Protein AF-A0A957KZM2-F1 (afdb_monomer)

Solvent-accessible surface area (backbone atoms only — not comparable to full-atom values): 8629 Å² total; per-residue (Å²): 130,65,80,86,75,51,54,69,70,60,46,36,52,23,36,22,64,56,80,35,56,63,68,62,49,51,52,54,51,47,57,51,44,68,74,41,40,90,73,25,41,22,54,53,89,61,89,62,42,67,60,52,47,50,51,53,48,53,51,50,44,70,75,36,72,51,41,92,69,39,39,85,32,29,68,42,71,38,76,40,53,23,78,52,35,46,81,98,53,91,30,49,27,54,50,88,66,65,48,81,82,55,66,72,71,54,29,69,68,54,55,53,42,44,73,27,32,31,39,76,59,44,39,11,31,25,10,39,76,59,52,81,58,73,53,88,28,18,14,78,92,43,69,93,39,72,52,54,71,28,55,19,18,72,74,74

Structure (mmCIF, N/CA/C/O backbone):
data_AF-A0A957KZM2-F1
#
_entry.id   AF-A0A957KZM2-F1
#
loop_
_atom_site.group_PDB
_atom_site.id
_atom_site.type_symbol
_atom_site.label_atom_id
_atom_site.label_alt_id
_atom_site.label_comp_id
_atom_site.label_asym_id
_atom_site.label_entity_id
_atom_site.label_seq_id
_atom_site.pdbx_PDB_ins_code
_atom_site.Cartn_x
_atom_site.Cartn_y
_atom_site.Cartn_z
_atom_site.occupancy
_atom_site.B_iso_or_equiv
_atom_site.auth_seq_id
_atom_site.auth_comp_id
_atom_site.auth_asym_id
_atom_site.auth_atom_id
_atom_site.pdbx_PDB_model_num
ATOM 1 N N . MET A 1 1 ? -18.647 14.205 -2.188 1.00 60.69 1 MET A N 1
ATOM 2 C CA . MET A 1 1 ? -17.186 14.363 -2.331 1.00 60.69 1 MET A CA 1
ATOM 3 C C . MET A 1 1 ? -16.582 12.988 -2.148 1.00 60.69 1 MET A C 1
ATOM 5 O O . MET A 1 1 ? -17.036 12.295 -1.240 1.00 60.69 1 MET A O 1
ATOM 9 N N . SER A 1 2 ? -15.683 12.574 -3.038 1.00 82.62 2 SER A N 1
ATOM 10 C CA . SER A 1 2 ? -15.069 11.239 -2.992 1.00 82.62 2 SER A CA 1
ATOM 11 C C . SER A 1 2 ? -14.281 11.071 -1.687 1.00 82.62 2 SER A C 1
ATOM 13 O O . SER A 1 2 ? -13.685 12.039 -1.204 1.00 82.62 2 SER A O 1
ATOM 15 N N . LEU A 1 3 ? -14.268 9.875 -1.083 1.00 80.62 3 LEU A N 1
ATOM 16 C CA . LEU A 1 3 ? -13.426 9.641 0.100 1.00 80.62 3 LEU A CA 1
ATOM 17 C C . LEU A 1 3 ? -11.933 9.735 -0.248 1.00 80.62 3 LEU A C 1
ATOM 19 O O . LEU A 1 3 ? -11.127 10.055 0.624 1.00 80.62 3 LEU A O 1
ATOM 23 N N . LEU A 1 4 ? -11.587 9.527 -1.523 1.00 83.38 4 LEU A N 1
ATOM 24 C CA . LEU A 1 4 ? -10.227 9.603 -2.059 1.00 83.38 4 LEU A CA 1
ATOM 25 C C . LEU A 1 4 ? -9.708 11.042 -2.203 1.00 83.38 4 LEU A C 1
ATOM 27 O O . LEU A 1 4 ? -8.506 11.242 -2.337 1.00 83.38 4 LEU A O 1
ATOM 31 N N . GLU A 1 5 ? -10.587 12.047 -2.167 1.00 87.94 5 GLU A N 1
ATOM 32 C CA . GLU A 1 5 ? -10.208 13.467 -2.268 1.00 87.94 5 GLU A CA 1
ATOM 33 C C . GLU A 1 5 ? -9.862 14.095 -0.908 1.00 87.94 5 GLU A C 1
ATOM 35 O O . GLU A 1 5 ? -9.442 15.251 -0.844 1.00 87.94 5 GLU A O 1
ATOM 40 N N . ARG A 1 6 ? -10.054 13.360 0.194 1.00 90.12 6 ARG A N 1
ATOM 41 C CA . ARG A 1 6 ? -9.745 13.846 1.544 1.00 90.12 6 ARG A CA 1
ATOM 42 C C . ARG A 1 6 ? -8.240 13.921 1.766 1.00 90.12 6 ARG A C 1
ATOM 44 O O . ARG A 1 6 ? -7.478 13.095 1.269 1.00 90.12 6 ARG A O 1
ATOM 51 N N . SER A 1 7 ? -7.811 14.867 2.598 1.00 94.38 7 SER A N 1
ATOM 52 C CA . SER A 1 7 ? -6.430 14.863 3.072 1.00 94.38 7 SER A CA 1
ATOM 53 C C . SER A 1 7 ? -6.164 13.636 3.954 1.00 94.38 7 SER A C 1
ATOM 55 O O . SER A 1 7 ? -7.065 13.114 4.619 1.00 94.38 7 SER A O 1
ATOM 57 N N . LEU A 1 8 ? -4.906 13.190 4.009 1.00 93.25 8 LEU A N 1
ATOM 58 C CA . LEU A 1 8 ? -4.516 12.045 4.835 1.00 93.25 8 LEU A CA 1
ATOM 59 C C . LEU A 1 8 ? -4.944 12.191 6.316 1.00 93.25 8 LEU A C 1
ATOM 61 O O . LEU A 1 8 ? -5.504 11.232 6.848 1.00 93.25 8 LEU A O 1
ATOM 65 N N . PRO A 1 9 ? -4.769 13.351 6.989 1.00 95.38 9 PRO A N 1
ATOM 66 C CA . PRO A 1 9 ? -5.226 13.515 8.371 1.00 95.38 9 PRO A CA 1
ATOM 67 C C . PRO A 1 9 ? -6.744 13.370 8.542 1.00 95.38 9 PRO A C 1
ATOM 69 O O . PRO A 1 9 ? -7.195 12.789 9.528 1.00 95.38 9 PRO A O 1
ATOM 72 N N . GLU A 1 10 ? -7.540 13.877 7.597 1.00 95.75 10 GLU A N 1
ATOM 73 C CA . GLU A 1 10 ? -9.004 13.774 7.646 1.00 95.75 10 GLU A CA 1
ATOM 74 C C . GLU A 1 10 ? -9.477 12.338 7.436 1.00 95.75 10 GLU A C 1
ATOM 76 O O . GLU A 1 10 ? -10.381 11.882 8.140 1.00 95.75 10 GLU A O 1
ATOM 81 N N . LEU A 1 11 ? -8.862 11.626 6.488 1.00 95.94 11 LEU A N 1
ATOM 82 C CA . LEU A 1 11 ? -9.152 10.220 6.235 1.00 95.94 11 LEU A CA 1
ATOM 83 C C . LEU A 1 11 ? -8.820 9.367 7.462 1.00 95.94 11 LEU A C 1
ATOM 85 O O . LEU A 1 11 ? -9.688 8.650 7.951 1.00 95.94 11 LEU A O 1
ATOM 89 N N . VAL A 1 12 ? -7.598 9.484 7.990 1.00 96.06 12 VAL A N 1
ATOM 90 C CA . VAL A 1 12 ? -7.150 8.722 9.165 1.00 96.06 12 VAL A CA 1
ATOM 91 C C . VAL A 1 12 ? -8.050 8.997 10.365 1.00 96.06 12 VAL A C 1
ATOM 93 O O . VAL A 1 12 ? -8.561 8.061 10.974 1.00 96.06 12 VAL A O 1
ATOM 96 N N . LYS A 1 13 ? -8.332 10.272 10.665 1.00 96.25 13 LYS A N 1
ATOM 97 C CA . LYS A 1 13 ? -9.251 10.638 11.751 1.00 96.25 13 LYS A CA 1
ATOM 98 C C . LYS A 1 13 ? -10.633 10.015 11.551 1.00 96.25 13 LYS A C 1
ATOM 100 O O . LYS A 1 13 ? -11.221 9.539 12.518 1.00 96.25 13 LYS A O 1
ATOM 105 N N . GLY A 1 14 ? -11.137 10.026 10.318 1.00 96.62 14 GLY A N 1
ATOM 106 C CA . GLY A 1 14 ? -12.434 9.461 9.966 1.00 96.62 14 GLY A CA 1
ATOM 107 C C . GLY A 1 14 ? -12.509 7.941 10.120 1.00 96.62 14 GLY A C 1
ATOM 108 O O . GLY A 1 14 ? -13.506 7.427 10.620 1.00 96.62 14 GLY A O 1
ATOM 109 N N . LEU A 1 15 ? -11.450 7.227 9.735 1.00 96.88 15 LEU A N 1
ATOM 110 C CA . LEU A 1 15 ? -11.344 5.777 9.914 1.00 96.88 15 LEU A CA 1
ATOM 111 C C . LEU A 1 15 ? -11.232 5.410 11.404 1.00 96.88 15 LEU A C 1
ATOM 113 O O . LEU A 1 15 ? -11.956 4.533 11.884 1.00 96.88 15 LEU A O 1
ATOM 117 N N . CYS A 1 16 ? -10.386 6.120 12.159 1.00 96.62 16 CYS A N 1
ATOM 118 C CA . CYS A 1 16 ? -10.220 5.900 13.598 1.00 96.62 16 CYS A CA 1
ATOM 119 C C . CYS A 1 16 ? -11.518 6.162 14.372 1.00 96.62 16 CYS A C 1
ATOM 121 O O . CYS A 1 16 ? -11.874 5.369 15.227 1.00 96.62 16 CYS A O 1
ATOM 123 N N . ASN A 1 17 ? -12.262 7.232 14.072 1.00 96.25 17 ASN A N 1
ATOM 124 C CA . ASN A 1 17 ? -13.490 7.550 14.813 1.00 96.25 17 ASN A CA 1
ATOM 125 C C . ASN A 1 17 ? -14.769 6.914 14.232 1.00 96.25 17 ASN A C 1
ATOM 127 O O . ASN A 1 17 ? -15.859 7.181 14.731 1.00 96.25 17 ASN A O 1
ATOM 131 N N . GLY A 1 18 ? -14.656 6.123 13.161 1.00 94.81 18 GLY A N 1
ATOM 132 C CA . GLY A 1 18 ? -15.784 5.440 12.523 1.00 94.81 18 GLY A CA 1
ATOM 133 C C . GLY A 1 18 ? -16.706 6.322 11.671 1.00 94.81 18 GLY A C 1
ATOM 134 O O . GLY A 1 18 ? -17.696 5.819 11.151 1.00 94.81 18 GLY A O 1
ATOM 135 N N . SER A 1 19 ? -16.398 7.609 11.476 1.00 95.81 19 SER A N 1
ATOM 136 C CA . SER A 1 19 ? -17.159 8.476 10.554 1.00 95.81 19 SER A CA 1
ATOM 137 C C . SER A 1 19 ? -16.873 8.196 9.073 1.00 95.81 19 SER A C 1
ATOM 139 O O . SER A 1 19 ? -17.595 8.684 8.201 1.00 95.81 19 SER A O 1
ATOM 141 N N . VAL A 1 20 ? -15.827 7.419 8.778 1.00 96.12 20 VAL A N 1
ATOM 142 C CA . VAL A 1 20 ? -15.572 6.808 7.470 1.00 96.12 20 VAL A CA 1
ATOM 143 C C . VAL A 1 20 ? -15.705 5.298 7.618 1.00 96.12 20 VAL A C 1
ATOM 145 O O . VAL A 1 20 ? -14.996 4.684 8.414 1.00 96.12 20 VAL A O 1
ATOM 148 N N . ASP A 1 21 ? -16.600 4.706 6.829 1.00 95.75 21 ASP A N 1
ATOM 149 C CA . ASP A 1 21 ? -16.716 3.254 6.724 1.00 95.75 21 ASP A CA 1
ATOM 150 C C . ASP A 1 21 ? -15.490 2.682 5.997 1.00 95.75 21 ASP A C 1
ATOM 152 O O . ASP A 1 21 ? -15.238 3.010 4.835 1.00 95.75 21 ASP A O 1
ATOM 156 N N . LEU A 1 22 ? -14.723 1.831 6.686 1.00 97.69 22 LEU A N 1
ATOM 157 C CA . LEU A 1 22 ? -13.493 1.242 6.155 1.00 97.69 22 LEU A CA 1
ATOM 158 C C . LEU A 1 22 ? -13.771 0.387 4.914 1.00 97.69 22 LEU A C 1
ATOM 160 O O . LEU A 1 22 ? -13.037 0.482 3.933 1.00 97.69 22 LEU A O 1
ATOM 164 N N . LEU A 1 23 ? -14.825 -0.433 4.928 1.00 97.44 23 LEU A N 1
ATOM 165 C CA . LEU A 1 23 ? -15.110 -1.332 3.807 1.00 97.44 23 LEU A CA 1
ATOM 166 C C . LEU A 1 23 ? -15.606 -0.556 2.583 1.00 97.44 23 LEU A C 1
ATOM 168 O O . LEU A 1 23 ? -15.146 -0.820 1.472 1.00 97.44 23 LEU A O 1
ATOM 172 N N . GLY A 1 24 ? -16.466 0.446 2.781 1.00 96.62 24 GLY A N 1
ATOM 173 C CA . GLY A 1 24 ? -16.874 1.378 1.733 1.00 96.62 24 GLY A CA 1
ATOM 174 C C . GLY A 1 24 ? -15.698 2.162 1.143 1.00 96.62 24 GLY A C 1
ATOM 175 O O . GLY A 1 24 ? -15.579 2.258 -0.078 1.00 96.62 24 GLY A O 1
ATOM 176 N N . TYR A 1 25 ? -14.782 2.652 1.985 1.00 97.62 25 TYR A N 1
ATOM 177 C CA . TYR A 1 25 ? -13.560 3.322 1.532 1.00 97.62 25 TYR A CA 1
ATOM 178 C C . TYR A 1 25 ? -12.671 2.402 0.682 1.00 97.62 25 TYR A C 1
ATOM 180 O O . TYR A 1 25 ? -12.211 2.797 -0.390 1.00 97.62 25 TYR A O 1
ATOM 188 N N . LEU A 1 26 ? -12.453 1.160 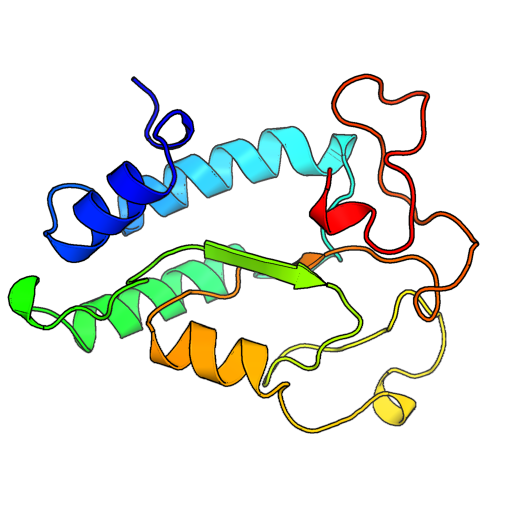1.125 1.00 98.25 26 LEU A N 1
ATOM 189 C CA . LEU A 1 26 ? -11.658 0.182 0.379 1.00 98.25 26 LEU A CA 1
ATOM 190 C C . LEU A 1 26 ? -12.303 -0.197 -0.957 1.00 98.25 26 LEU A C 1
ATOM 192 O O . LEU A 1 26 ? -11.579 -0.371 -1.933 1.00 98.25 26 LEU A O 1
ATOM 196 N N . ALA A 1 27 ? -13.633 -0.281 -1.026 1.00 97.81 27 ALA A N 1
ATOM 197 C CA . ALA A 1 27 ? -14.347 -0.526 -2.278 1.00 97.81 27 ALA A CA 1
ATOM 198 C C . ALA A 1 27 ? -14.184 0.638 -3.276 1.00 97.81 27 ALA A C 1
ATOM 200 O O . ALA A 1 27 ? -13.982 0.412 -4.470 1.00 97.81 27 ALA A O 1
ATOM 201 N N . GLU A 1 28 ? -14.221 1.886 -2.797 1.00 97.44 28 GLU A N 1
ATOM 202 C CA . GLU A 1 28 ? -13.958 3.065 -3.632 1.00 97.44 28 GLU A CA 1
ATOM 203 C C . GLU A 1 28 ? -12.502 3.085 -4.131 1.00 97.44 28 GLU A C 1
ATOM 205 O O . GLU A 1 28 ? -12.247 3.326 -5.316 1.00 97.44 28 GLU A O 1
ATOM 210 N N . LEU A 1 29 ? -11.546 2.762 -3.252 1.00 97.88 29 LEU A N 1
ATOM 211 C CA . LEU A 1 29 ? -10.131 2.654 -3.606 1.00 97.88 29 LEU A CA 1
ATOM 212 C C . LEU A 1 29 ? -9.871 1.523 -4.611 1.00 97.88 29 LEU A C 1
ATOM 214 O O . LEU A 1 29 ? -9.094 1.714 -5.544 1.00 97.88 29 LEU A O 1
ATOM 218 N N . GLU A 1 30 ? -10.529 0.372 -4.463 1.00 98.38 30 GLU A N 1
ATOM 219 C CA . GLU A 1 30 ? -10.452 -0.747 -5.408 1.00 98.38 30 GLU A CA 1
ATOM 220 C C . GLU A 1 30 ? -10.937 -0.341 -6.796 1.00 98.38 30 GLU A C 1
ATOM 222 O O . GLU A 1 30 ? -10.232 -0.565 -7.782 1.00 98.38 30 GLU A O 1
ATOM 227 N N . ALA A 1 31 ? -12.096 0.317 -6.882 1.00 98.12 31 ALA A N 1
ATOM 228 C CA . ALA A 1 31 ? -12.626 0.808 -8.149 1.00 98.12 31 ALA A CA 1
ATOM 229 C C . ALA A 1 31 ? -11.660 1.799 -8.821 1.00 98.12 31 ALA A C 1
ATOM 231 O O . ALA A 1 31 ? -11.398 1.701 -10.023 1.00 98.12 31 ALA A O 1
ATOM 232 N N . HIS A 1 32 ? -11.079 2.719 -8.043 1.00 97.25 32 HIS A N 1
ATOM 233 C CA . HIS A 1 32 ? -10.087 3.665 -8.549 1.00 97.25 32 HIS A CA 1
ATOM 234 C C . HIS A 1 32 ? -8.815 2.961 -9.034 1.00 97.25 32 HIS A C 1
ATOM 236 O O . HIS A 1 32 ? -8.332 3.229 -10.136 1.00 97.25 32 HIS A O 1
ATOM 242 N N . PHE A 1 33 ? -8.295 2.031 -8.235 1.00 98.06 33 PHE A N 1
ATOM 243 C CA . PHE A 1 33 ? -7.107 1.255 -8.554 1.00 98.06 33 PHE A CA 1
ATOM 244 C C . PHE A 1 33 ? -7.291 0.453 -9.843 1.00 98.06 33 PHE A C 1
ATOM 246 O O . PHE A 1 33 ? -6.467 0.547 -10.747 1.00 98.06 33 PHE A O 1
ATOM 253 N N . VAL A 1 34 ? -8.392 -0.295 -9.969 1.00 98.00 34 VA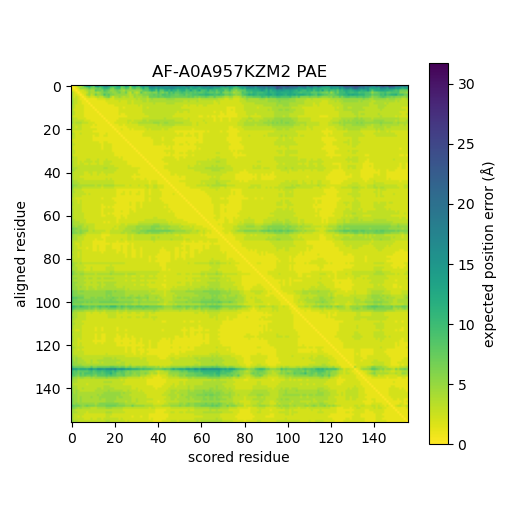L A N 1
ATOM 254 C CA . VAL A 1 34 ? -8.685 -1.115 -11.155 1.00 98.00 34 VAL A CA 1
ATOM 255 C C . VAL A 1 34 ? -8.797 -0.253 -12.414 1.00 98.00 34 VAL A C 1
ATOM 257 O O . VAL A 1 34 ? -8.325 -0.656 -13.476 1.00 98.00 34 VAL A O 1
ATOM 260 N N . ALA A 1 35 ? -9.363 0.951 -12.303 1.00 97.81 35 ALA A N 1
ATOM 261 C CA . ALA A 1 35 ? -9.488 1.871 -13.429 1.00 97.81 35 ALA A CA 1
ATOM 262 C C . ALA A 1 35 ? -8.154 2.517 -13.855 1.00 97.81 35 ALA A C 1
ATOM 264 O O . ALA A 1 35 ? -8.011 2.906 -15.015 1.00 97.81 35 ALA A O 1
ATOM 265 N N . ARG A 1 36 ? -7.190 2.677 -12.937 1.00 97.06 36 ARG A N 1
ATOM 266 C CA . ARG A 1 36 ? -5.959 3.458 -13.169 1.00 97.06 36 ARG A CA 1
ATOM 267 C C . ARG A 1 36 ? -4.707 2.614 -13.332 1.00 97.06 36 ARG A C 1
ATOM 269 O O . ARG A 1 36 ? -3.899 2.907 -14.213 1.00 97.06 36 ARG A O 1
ATOM 276 N N . GLU A 1 37 ? -4.551 1.571 -12.528 1.00 98.06 37 GLU A N 1
ATOM 277 C CA . GLU A 1 37 ? -3.329 0.771 -12.476 1.00 98.06 37 GLU A CA 1
ATOM 278 C C . GLU A 1 37 ? -2.896 0.222 -13.846 1.00 98.06 37 GLU A C 1
ATOM 280 O O . GLU A 1 37 ? -1.707 0.323 -14.146 1.00 98.06 37 GLU A O 1
ATOM 285 N N . PRO A 1 38 ? -3.788 -0.268 -14.737 1.00 97.62 38 PRO A N 1
ATOM 286 C CA . PRO A 1 38 ? -3.364 -0.760 -16.052 1.00 97.62 38 PRO A CA 1
ATOM 287 C C . PRO A 1 38 ? -2.650 0.290 -16.919 1.00 97.62 38 PRO A C 1
ATOM 289 O O . PRO A 1 38 ? -1.876 -0.067 -17.807 1.00 97.62 38 PRO A O 1
ATOM 292 N N . ALA A 1 39 ? -2.904 1.582 -16.678 1.00 97.56 39 ALA A N 1
ATOM 293 C CA . ALA A 1 39 ? -2.256 2.684 -17.383 1.00 97.56 39 ALA A CA 1
ATOM 294 C C . ALA A 1 39 ? -0.997 3.208 -16.668 1.00 97.56 39 ALA A C 1
ATOM 296 O O . ALA A 1 39 ? -0.134 3.780 -17.337 1.00 97.56 39 ALA A O 1
ATOM 297 N N . VAL A 1 40 ? -0.891 3.026 -15.345 1.00 98.19 40 VAL A N 1
ATOM 298 C CA . VAL A 1 40 ? 0.186 3.585 -14.505 1.00 98.19 40 VAL A CA 1
ATOM 299 C C . VAL A 1 40 ? 1.279 2.559 -14.203 1.00 98.19 40 VAL A C 1
ATOM 301 O O . VAL A 1 40 ? 2.457 2.899 -14.288 1.00 98.19 40 VAL A O 1
ATOM 304 N N . LEU A 1 41 ? 0.921 1.304 -13.917 1.00 98.31 41 LEU A N 1
ATOM 305 C CA . LEU A 1 41 ? 1.849 0.219 -13.572 1.00 98.31 41 LEU A CA 1
ATOM 306 C C . LEU A 1 41 ? 2.711 0.554 -12.333 1.00 98.31 41 LEU A C 1
ATOM 308 O O . LEU A 1 41 ? 3.937 0.383 -12.340 1.00 98.31 41 LEU A O 1
ATOM 312 N N . ALA A 1 42 ? 2.087 1.105 -11.288 1.00 98.50 42 ALA A N 1
ATOM 313 C CA . ALA A 1 42 ? 2.739 1.517 -10.044 1.00 98.50 42 ALA A CA 1
ATOM 314 C C . ALA A 1 42 ? 2.970 0.350 -9.073 1.00 98.50 42 ALA A C 1
ATOM 316 O O . ALA A 1 42 ? 3.931 0.361 -8.298 1.00 98.50 42 ALA A O 1
ATOM 317 N N . PHE A 1 43 ? 2.144 -0.691 -9.120 1.00 98.69 43 PHE A N 1
ATOM 318 C CA . PHE A 1 43 ? 2.210 -1.827 -8.212 1.00 98.69 43 PHE A CA 1
ATOM 319 C C . PHE A 1 43 ? 2.730 -3.084 -8.906 1.00 98.69 43 PHE A C 1
ATOM 321 O O . PHE A 1 43 ? 2.409 -3.388 -10.052 1.00 98.69 43 PHE A O 1
ATOM 328 N N . VAL A 1 44 ? 3.510 -3.875 -8.172 1.00 98.12 44 VAL A N 1
ATOM 329 C CA . VAL A 1 44 ? 3.865 -5.232 -8.596 1.00 98.12 44 VAL A CA 1
ATOM 330 C C . VAL A 1 44 ? 2.570 -6.053 -8.687 1.00 98.12 44 VAL A C 1
ATOM 332 O O . VAL A 1 44 ? 1.747 -5.958 -7.769 1.00 98.12 44 VAL A O 1
ATOM 335 N N . PRO A 1 45 ? 2.348 -6.843 -9.754 1.00 97.06 45 PRO A N 1
ATOM 336 C CA . PRO A 1 45 ? 1.164 -7.688 -9.866 1.00 97.06 45 PRO A CA 1
ATOM 337 C C . PRO A 1 45 ? 1.017 -8.643 -8.680 1.00 97.06 45 PRO A C 1
ATOM 339 O O . PRO A 1 45 ? 1.978 -9.277 -8.251 1.00 97.06 45 PRO A O 1
ATOM 342 N N . GLU A 1 46 ? -0.205 -8.757 -8.167 1.00 97.25 46 GLU A N 1
ATOM 343 C CA . GLU A 1 46 ? -0.522 -9.564 -6.991 1.00 97.25 46 GLU A CA 1
ATOM 344 C C . GLU A 1 46 ? -1.905 -10.212 -7.165 1.00 97.25 46 GLU A C 1
ATOM 346 O O . GLU A 1 46 ? -2.928 -9.529 -7.039 1.00 97.25 46 GLU A O 1
ATOM 351 N N . PRO A 1 47 ? -1.965 -11.519 -7.469 1.00 96.44 47 PRO A N 1
ATOM 352 C CA . PRO A 1 47 ? -3.224 -12.252 -7.504 1.00 96.44 47 PRO A CA 1
ATOM 353 C C . PRO A 1 47 ? -3.938 -12.179 -6.149 1.00 96.44 47 PRO A C 1
ATOM 355 O O . PRO A 1 47 ? -3.317 -12.374 -5.109 1.00 96.44 47 PRO A O 1
ATOM 358 N N . GLY A 1 48 ? -5.242 -11.893 -6.156 1.00 97.44 48 GLY A N 1
ATOM 359 C CA . GLY A 1 48 ? -6.049 -11.866 -4.931 1.00 97.44 48 GLY A CA 1
ATOM 360 C C . GLY A 1 48 ? -5.823 -10.659 -4.010 1.00 97.44 48 GLY A C 1
ATOM 361 O O . GLY A 1 48 ? -6.356 -10.663 -2.903 1.00 97.44 48 GLY A O 1
ATOM 362 N N . ARG A 1 49 ? -5.103 -9.606 -4.445 1.00 98.06 49 ARG A N 1
ATOM 363 C CA . ARG A 1 49 ? -4.832 -8.390 -3.641 1.00 98.06 49 ARG A CA 1
ATOM 364 C C . ARG A 1 49 ? -6.040 -7.909 -2.841 1.00 98.06 49 ARG A C 1
ATOM 366 O O . ARG A 1 49 ? -5.956 -7.725 -1.634 1.00 98.06 49 ARG A O 1
ATOM 373 N N . TRP A 1 50 ? -7.162 -7.690 -3.519 1.00 98.31 50 TRP A N 1
ATOM 374 C CA . TRP A 1 50 ? -8.340 -7.092 -2.898 1.00 98.31 50 TRP A CA 1
ATOM 375 C C . TRP A 1 50 ? -9.097 -8.053 -1.984 1.00 98.31 50 TRP A C 1
ATOM 377 O O . TRP A 1 50 ? -9.695 -7.618 -1.006 1.00 98.31 50 TRP A O 1
ATOM 387 N N . GLU A 1 51 ? -9.023 -9.360 -2.240 1.00 98.44 51 GLU A N 1
ATOM 388 C CA . GLU A 1 51 ? -9.526 -10.372 -1.309 1.00 98.44 51 GLU A CA 1
ATOM 389 C C . GLU A 1 51 ? -8.721 -10.350 -0.006 1.00 98.44 51 GLU A C 1
ATOM 391 O O . GLU A 1 51 ? -9.310 -10.229 1.068 1.00 98.44 51 GLU A O 1
ATOM 396 N N . ARG A 1 52 ? -7.384 -10.350 -0.106 1.00 98.31 52 ARG A N 1
ATOM 397 C CA . ARG A 1 52 ? -6.483 -10.223 1.046 1.00 98.31 52 ARG A CA 1
ATOM 398 C C . ARG A 1 52 ? -6.738 -8.927 1.820 1.00 98.31 52 ARG A C 1
ATOM 400 O O . ARG A 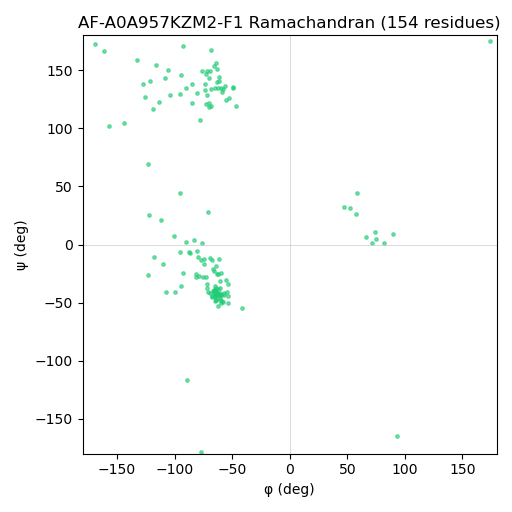1 52 ? -6.929 -8.976 3.029 1.00 98.31 52 ARG A O 1
ATOM 407 N N . VAL A 1 53 ? -6.797 -7.783 1.135 1.00 98.69 53 VAL A N 1
ATOM 408 C CA . VAL A 1 53 ? -7.030 -6.466 1.759 1.00 98.69 53 VAL A CA 1
ATOM 409 C C . VAL A 1 53 ? -8.376 -6.411 2.488 1.00 98.69 53 VAL A C 1
ATOM 411 O O . VAL A 1 53 ? -8.437 -5.904 3.606 1.00 98.69 53 VAL A O 1
ATOM 414 N N . ARG A 1 54 ? -9.450 -6.965 1.910 1.00 98.62 54 ARG A N 1
ATOM 415 C CA . ARG A 1 54 ? -10.760 -7.041 2.581 1.00 98.62 54 ARG A CA 1
ATOM 416 C C . ARG A 1 54 ? -10.738 -7.975 3.791 1.00 98.62 54 ARG A C 1
ATOM 418 O O . ARG A 1 54 ? -11.339 -7.643 4.809 1.00 98.62 54 ARG A O 1
ATOM 425 N N . ALA A 1 55 ? -10.046 -9.111 3.700 1.00 98.44 55 ALA A N 1
ATOM 426 C CA . ALA A 1 55 ? -9.893 -10.033 4.823 1.00 98.44 55 ALA A CA 1
ATOM 427 C C . ALA A 1 55 ? -9.098 -9.397 5.978 1.00 98.44 55 ALA A C 1
ATOM 429 O O . ALA A 1 55 ? -9.525 -9.480 7.128 1.00 98.44 55 ALA A O 1
ATOM 430 N N . GLU A 1 56 ? -7.995 -8.702 5.677 1.00 98.31 56 GLU A N 1
ATOM 431 C CA . GLU A 1 56 ? -7.216 -7.937 6.661 1.00 98.31 56 GLU A CA 1
ATOM 432 C C . GLU A 1 56 ? -8.061 -6.829 7.307 1.00 98.31 56 GLU A C 1
ATOM 434 O O . GLU A 1 56 ? -8.053 -6.683 8.526 1.00 98.31 56 GLU A O 1
ATOM 439 N N . ALA A 1 57 ? -8.852 -6.093 6.520 1.00 98.62 57 ALA A N 1
ATOM 440 C CA . ALA A 1 57 ? -9.748 -5.061 7.037 1.00 98.62 57 ALA A CA 1
ATOM 441 C C . ALA A 1 57 ? -10.843 -5.625 7.955 1.00 98.62 57 ALA A C 1
ATOM 443 O O . ALA A 1 57 ? -11.130 -5.044 9.001 1.00 98.62 57 ALA A O 1
ATOM 444 N N . ALA A 1 58 ? -11.442 -6.763 7.591 1.00 98.50 58 ALA A N 1
ATOM 445 C CA . ALA A 1 58 ? -12.440 -7.437 8.417 1.00 98.50 58 ALA A CA 1
ATOM 446 C C . ALA A 1 58 ? -11.840 -7.944 9.738 1.00 98.50 58 ALA A C 1
ATOM 448 O O . ALA A 1 58 ? -12.454 -7.775 10.791 1.00 98.50 58 ALA A O 1
ATOM 449 N N . ALA A 1 59 ? -10.629 -8.509 9.697 1.00 98.44 59 ALA A N 1
ATOM 450 C CA . ALA A 1 59 ? -9.903 -8.914 10.898 1.00 98.44 59 ALA A CA 1
ATOM 451 C C . ALA A 1 59 ? -9.592 -7.709 11.800 1.00 98.44 59 ALA A C 1
ATOM 453 O O . ALA A 1 59 ? -9.823 -7.775 13.004 1.00 98.44 59 ALA A O 1
ATOM 454 N N . LEU A 1 60 ? -9.164 -6.586 11.216 1.00 98.06 60 LEU A N 1
ATOM 455 C CA . LEU A 1 60 ? -8.867 -5.360 11.955 1.00 98.06 60 LEU A CA 1
ATOM 456 C C . LEU A 1 60 ? -10.122 -4.756 12.612 1.00 98.06 60 LEU A C 1
ATOM 458 O O . LEU A 1 60 ? -10.064 -4.300 13.751 1.00 98.06 60 LEU A O 1
ATOM 462 N N . LEU A 1 61 ? -11.270 -4.782 11.926 1.00 98.12 61 LEU A N 1
ATOM 463 C CA . LEU A 1 61 ? -12.563 -4.375 12.494 1.00 98.12 61 LEU A CA 1
ATOM 464 C C . LEU A 1 61 ? -13.001 -5.283 13.651 1.00 98.12 61 LEU A C 1
ATOM 466 O O . LEU A 1 61 ? -13.570 -4.791 14.621 1.00 98.12 61 LEU A O 1
ATOM 470 N N . ALA A 1 62 ? -12.738 -6.589 13.557 1.00 98.19 62 ALA A N 1
ATOM 471 C CA . ALA A 1 62 ? -13.033 -7.538 14.628 1.00 98.19 62 ALA A CA 1
ATOM 472 C C . ALA A 1 62 ? -12.088 -7.378 15.834 1.00 98.19 62 ALA A C 1
ATOM 474 O O . ALA A 1 62 ? -12.515 -7.573 16.969 1.00 98.19 62 ALA A O 1
ATOM 475 N N . GLU A 1 63 ? -10.825 -7.015 15.596 1.00 98.06 63 GLU A N 1
ATOM 476 C CA . GLU A 1 63 ? -9.832 -6.738 16.640 1.00 98.06 63 GLU A CA 1
ATOM 477 C C . GLU A 1 63 ? -10.116 -5.415 17.371 1.00 98.06 63 GLU A C 1
ATOM 479 O O . GLU A 1 63 ? -9.978 -5.343 18.592 1.00 98.06 63 GLU A O 1
ATOM 484 N N . TYR A 1 64 ? -10.575 -4.389 16.644 1.00 97.62 64 TYR A N 1
ATOM 485 C CA . TYR A 1 64 ? -10.899 -3.063 17.183 1.00 97.62 64 TYR A CA 1
ATOM 486 C C . TYR A 1 64 ? -12.358 -2.660 16.889 1.00 97.62 64 TYR A C 1
ATOM 488 O O . TYR A 1 64 ? -12.603 -1.739 16.091 1.00 97.62 64 TYR A O 1
ATOM 496 N N . PRO A 1 65 ? -13.341 -3.327 17.529 1.00 95.75 65 PRO A N 1
ATOM 497 C CA . PRO A 1 65 ? -14.757 -3.041 17.305 1.00 95.75 65 PRO A CA 1
ATOM 498 C C . PRO A 1 65 ? -15.126 -1.627 17.769 1.00 95.75 65 PRO A C 1
ATOM 500 O O . PRO A 1 65 ? -15.844 -0.917 17.064 1.00 95.75 65 PRO A O 1
ATOM 503 N N . GLU A 1 66 ? -14.561 -1.195 18.900 1.00 96.31 66 GLU A N 1
ATOM 504 C CA . GLU A 1 66 ? -14.788 0.125 19.490 1.00 96.31 66 GLU A CA 1
ATOM 505 C C . GLU A 1 66 ? -13.855 1.177 18.860 1.00 96.31 66 GLU A C 1
ATOM 507 O O . GLU A 1 66 ? -12.626 1.022 18.929 1.00 96.31 66 GLU A O 1
ATOM 512 N N . PRO A 1 67 ? -14.388 2.256 18.250 1.00 95.19 67 PRO A N 1
ATOM 513 C CA . PRO A 1 67 ? -13.584 3.299 17.613 1.00 95.19 67 PRO A CA 1
ATOM 514 C C . PRO A 1 67 ? -12.512 3.924 18.515 1.00 95.19 67 PRO A C 1
ATOM 516 O O . PRO A 1 67 ? -11.420 4.244 18.052 1.00 95.19 67 PRO A O 1
ATOM 519 N N . GLU A 1 68 ? -12.778 4.056 19.812 1.00 93.38 68 GLU A N 1
ATOM 520 C CA . GLU A 1 68 ? -11.873 4.670 20.790 1.00 93.38 68 GLU A CA 1
ATOM 521 C C . GLU A 1 68 ? -10.589 3.858 21.007 1.00 93.38 68 GLU A C 1
ATOM 523 O O . GLU A 1 68 ? -9.582 4.400 21.463 1.00 93.38 68 GLU A O 1
ATOM 528 N N . MET A 1 69 ? -10.617 2.566 20.669 1.00 95.50 69 MET A N 1
ATOM 529 C CA . MET A 1 69 ? -9.488 1.645 20.810 1.00 95.50 69 MET A CA 1
ATOM 530 C C . MET A 1 69 ? -8.678 1.496 19.521 1.00 95.50 69 MET A C 1
ATOM 532 O O . MET A 1 69 ? -7.641 0.830 19.524 1.00 95.50 69 MET A O 1
ATOM 536 N N . ARG A 1 70 ? -9.135 2.090 18.412 1.00 97.69 70 ARG A N 1
ATOM 537 C CA . ARG A 1 70 ? -8.487 1.945 17.108 1.00 97.69 70 ARG A CA 1
ATOM 538 C C . ARG A 1 70 ? -7.121 2.643 17.094 1.00 97.69 70 ARG A C 1
ATOM 540 O O . ARG A 1 70 ? -7.010 3.795 17.520 1.00 97.69 70 ARG A O 1
ATOM 547 N N . PRO A 1 71 ? -6.070 1.988 16.573 1.00 97.69 71 PRO A N 1
ATOM 548 C CA . PRO A 1 71 ? -4.742 2.576 16.486 1.00 97.69 71 PRO A CA 1
ATOM 549 C C . PRO A 1 71 ? -4.687 3.733 15.472 1.00 97.69 71 PRO A C 1
ATOM 551 O O . PRO A 1 71 ? -5.590 3.948 14.663 1.00 97.69 71 PRO A O 1
ATOM 554 N N . VAL A 1 72 ? -3.595 4.498 15.516 1.00 97.00 72 VAL A N 1
ATOM 555 C CA . VAL A 1 72 ? -3.487 5.813 14.855 1.00 97.00 72 VAL A CA 1
ATOM 556 C C . VAL A 1 72 ? -3.486 5.790 13.324 1.00 97.00 72 VAL A C 1
ATOM 558 O O . VAL A 1 72 ? -3.635 6.846 12.725 1.00 97.00 72 VAL A O 1
ATOM 561 N N . LEU A 1 73 ? -3.305 4.634 12.684 1.00 98.19 73 LEU A N 1
ATOM 562 C CA . LEU A 1 73 ? -3.402 4.443 11.231 1.00 98.19 73 LEU A CA 1
ATOM 563 C C . LEU A 1 73 ? -4.450 3.379 10.872 1.00 98.19 73 LEU A C 1
ATOM 565 O O . LEU A 1 73 ? -4.335 2.746 9.824 1.00 98.19 73 LEU A O 1
ATOM 569 N N . PHE A 1 74 ? -5.445 3.160 11.738 1.00 98.56 74 PHE A N 1
ATOM 570 C CA . PHE A 1 74 ? -6.456 2.118 11.573 1.00 98.56 74 PHE A CA 1
ATOM 571 C C . PHE A 1 74 ? -7.038 2.076 10.155 1.00 98.56 74 PHE A C 1
ATOM 573 O O . PHE A 1 74 ? -7.631 3.042 9.675 1.00 98.56 74 PHE A O 1
ATOM 580 N N . GLY A 1 75 ? -6.862 0.933 9.494 1.00 98.12 75 GLY A N 1
ATOM 581 C CA . GLY A 1 75 ? -7.424 0.632 8.184 1.00 98.12 75 GLY A CA 1
ATOM 582 C C . GLY A 1 75 ? -6.791 1.394 7.019 1.00 98.12 75 GLY A C 1
ATOM 583 O O . GLY A 1 75 ? -7.222 1.203 5.885 1.00 98.12 75 GLY A O 1
ATOM 584 N N . LEU A 1 76 ? -5.781 2.240 7.256 1.00 98.19 76 LEU A N 1
ATOM 585 C CA . LEU A 1 76 ? -5.146 3.038 6.210 1.00 98.19 76 LEU A CA 1
ATOM 586 C C . LEU A 1 76 ? -4.360 2.134 5.239 1.00 98.19 76 LEU A C 1
ATOM 588 O O . LEU A 1 76 ? -3.385 1.506 5.661 1.00 98.19 76 LEU A O 1
ATOM 592 N N . PRO A 1 77 ? -4.700 2.101 3.938 1.00 98.06 77 PRO A N 1
ATOM 593 C CA . PRO A 1 77 ? -3.953 1.343 2.945 1.00 98.06 77 PRO A CA 1
ATOM 594 C C . PRO A 1 77 ? -2.621 2.020 2.626 1.00 98.06 77 PRO A C 1
ATOM 596 O O . PRO A 1 77 ? -2.578 3.221 2.359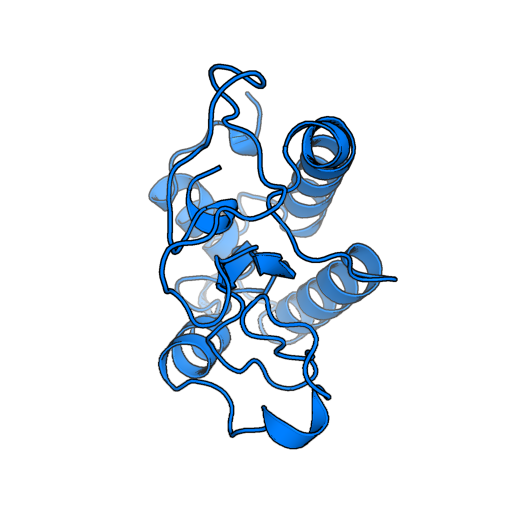 1.00 98.06 77 PRO A O 1
ATOM 599 N N . ILE A 1 78 ? -1.537 1.246 2.601 1.00 98.56 78 ILE A N 1
ATOM 600 C CA . ILE A 1 78 ? -0.193 1.725 2.260 1.00 98.56 78 ILE A CA 1
ATOM 601 C C . ILE A 1 78 ? 0.448 0.881 1.155 1.00 98.56 78 ILE A C 1
ATOM 603 O O . ILE A 1 78 ? 0.384 -0.349 1.164 1.00 98.56 78 ILE A O 1
ATOM 607 N N . GLY A 1 79 ? 1.109 1.540 0.204 1.00 98.56 79 GLY A N 1
ATOM 608 C CA . GLY A 1 79 ? 2.020 0.889 -0.737 1.00 98.56 79 GLY A CA 1
ATOM 609 C C . GLY A 1 79 ? 3.414 0.746 -0.126 1.00 98.56 79 GLY A C 1
ATOM 610 O O . GLY A 1 79 ? 3.918 1.677 0.503 1.00 98.56 79 GLY A O 1
ATOM 611 N N . VAL A 1 80 ? 4.063 -0.404 -0.313 1.00 98.81 80 VAL A N 1
ATOM 612 C CA . VAL A 1 80 ? 5.416 -0.652 0.210 1.00 98.81 80 VAL A CA 1
ATOM 613 C C . VAL A 1 80 ? 6.371 -0.928 -0.941 1.00 98.81 80 VAL A C 1
ATOM 615 O O . VAL A 1 80 ? 6.244 -1.949 -1.614 1.00 98.81 80 VAL A O 1
ATOM 618 N N . LYS A 1 81 ? 7.378 -0.068 -1.126 1.00 98.62 81 LYS A N 1
ATOM 619 C CA . LYS A 1 81 ? 8.418 -0.252 -2.151 1.00 98.62 81 LYS A CA 1
ATOM 620 C C . LYS A 1 81 ? 9.009 -1.656 -2.093 1.00 98.62 81 LYS A C 1
ATOM 622 O O . LYS A 1 81 ? 9.354 -2.139 -1.010 1.00 98.62 81 LYS A O 1
ATOM 627 N N . ASP A 1 82 ? 9.163 -2.294 -3.251 1.00 98.31 82 ASP A N 1
ATOM 628 C CA . ASP A 1 82 ? 9.595 -3.693 -3.377 1.00 98.31 82 ASP A CA 1
ATOM 629 C C . ASP A 1 82 ? 11.073 -3.964 -3.024 1.00 98.31 82 ASP A C 1
ATOM 631 O O . ASP A 1 82 ? 11.681 -4.902 -3.513 1.00 98.31 82 ASP A O 1
ATOM 635 N N . ILE A 1 83 ? 11.659 -3.156 -2.142 1.00 97.50 83 ILE A N 1
ATOM 636 C CA . ILE A 1 83 ? 12.951 -3.409 -1.484 1.00 97.50 83 ILE A CA 1
ATOM 637 C C . ILE A 1 83 ? 12.792 -3.720 0.009 1.00 97.50 83 ILE A C 1
ATOM 639 O O . ILE A 1 83 ? 13.711 -4.231 0.634 1.00 97.50 83 ILE A O 1
ATOM 643 N N . PHE A 1 84 ? 11.637 -3.395 0.598 1.00 98.56 84 PHE A N 1
ATOM 644 C CA . PHE A 1 84 ? 11.344 -3.707 1.993 1.00 98.56 84 PHE A CA 1
ATOM 645 C C . PHE A 1 84 ? 10.672 -5.071 2.077 1.00 98.56 84 PHE A C 1
ATOM 647 O O . PHE A 1 84 ? 9.728 -5.330 1.331 1.00 98.56 84 PHE A O 1
ATOM 654 N N . HIS A 1 85 ? 11.084 -5.923 3.006 1.00 98.50 85 HIS A N 1
ATOM 655 C CA . HIS A 1 85 ? 10.375 -7.176 3.251 1.00 98.50 85 HIS A CA 1
ATOM 656 C C . HIS A 1 85 ? 9.056 -6.920 3.980 1.00 98.50 85 HIS A C 1
ATOM 658 O O . HIS A 1 85 ? 8.990 -6.107 4.904 1.00 98.50 85 HIS A O 1
ATOM 664 N N . VAL A 1 86 ? 8.012 -7.624 3.549 1.00 98.31 86 VAL A N 1
ATOM 665 C CA . VAL A 1 86 ? 6.689 -7.657 4.183 1.00 98.31 86 VAL A CA 1
ATOM 666 C C . VAL A 1 86 ? 6.376 -9.127 4.422 1.00 98.31 86 VAL A C 1
ATOM 668 O O . VAL A 1 86 ? 6.475 -9.923 3.489 1.00 98.31 86 VAL A O 1
ATOM 671 N N . ALA A 1 87 ? 6.033 -9.503 5.653 1.00 96.56 87 ALA A N 1
ATOM 672 C CA . ALA A 1 87 ? 5.720 -10.894 5.960 1.00 96.56 87 ALA A CA 1
ATOM 673 C C . ALA A 1 87 ? 4.541 -11.374 5.095 1.00 96.56 87 ALA A C 1
ATOM 675 O O . ALA A 1 87 ? 3.526 -10.689 4.994 1.00 96.56 87 ALA A O 1
ATOM 676 N N . GLY A 1 88 ? 4.691 -12.538 4.456 1.00 94.50 88 GLY A N 1
ATOM 677 C CA . GLY A 1 88 ? 3.677 -13.100 3.556 1.00 94.50 88 GLY A CA 1
ATOM 678 C C . GLY A 1 88 ? 3.681 -12.541 2.128 1.00 94.50 88 GLY A C 1
ATOM 679 O O . GLY A 1 88 ? 2.874 -12.986 1.319 1.00 94.50 88 GLY A O 1
ATOM 680 N N . MET A 1 89 ? 4.588 -11.618 1.780 1.00 96.75 89 MET A N 1
ATOM 681 C CA . MET A 1 89 ? 4.724 -11.102 0.413 1.00 96.75 89 MET A CA 1
ATOM 682 C C . MET A 1 89 ? 6.126 -11.348 -0.144 1.00 96.75 89 MET A C 1
ATOM 684 O O . MET A 1 89 ? 7.130 -11.172 0.543 1.00 96.75 89 MET A O 1
ATOM 688 N N . THR A 1 90 ? 6.202 -11.701 -1.425 1.00 96.44 90 THR A N 1
ATOM 689 C CA . THR A 1 90 ? 7.477 -11.863 -2.127 1.00 96.44 90 THR A CA 1
ATOM 690 C C . THR A 1 90 ? 8.138 -10.507 -2.372 1.00 96.44 90 THR A C 1
ATOM 692 O O . THR A 1 90 ? 7.518 -9.609 -2.935 1.00 96.44 90 THR A O 1
ATOM 695 N N . THR A 1 91 ? 9.411 -10.379 -1.996 1.00 97.81 91 THR A N 1
ATOM 696 C CA . THR A 1 91 ? 10.270 -9.250 -2.380 1.00 97.81 91 THR A CA 1
ATOM 697 C C . THR A 1 91 ? 11.086 -9.632 -3.608 1.00 97.81 91 THR A C 1
ATOM 699 O O . THR A 1 91 ? 11.721 -10.686 -3.610 1.00 97.81 91 THR A O 1
ATOM 702 N N . ARG A 1 92 ? 11.089 -8.790 -4.650 1.00 96.94 92 ARG A N 1
ATOM 703 C CA . ARG A 1 92 ? 11.900 -9.022 -5.863 1.00 96.94 92 ARG A CA 1
ATOM 704 C C . ARG A 1 92 ? 12.946 -7.939 -6.106 1.00 96.94 92 ARG A C 1
ATOM 706 O O . ARG A 1 92 ? 13.797 -8.127 -6.973 1.00 96.94 92 ARG A O 1
ATOM 713 N N . ALA A 1 93 ? 12.902 -6.817 -5.382 1.00 97.12 93 ALA A N 1
ATOM 714 C CA . ALA A 1 93 ? 13.804 -5.678 -5.572 1.00 97.12 93 ALA A CA 1
ATOM 715 C C . ALA A 1 93 ? 13.856 -5.189 -7.028 1.00 97.12 93 ALA A C 1
ATOM 717 O O . ALA A 1 93 ? 14.898 -4.746 -7.496 1.00 97.12 93 ALA A O 1
ATOM 718 N N . GLY A 1 94 ? 12.747 -5.316 -7.768 1.00 96.31 94 GLY A N 1
ATOM 719 C CA . GLY A 1 94 ? 12.692 -5.000 -9.202 1.00 96.31 94 GLY A CA 1
ATOM 720 C C . GLY A 1 94 ? 13.530 -5.918 -10.109 1.00 96.31 94 GLY A C 1
ATOM 721 O O . GLY A 1 94 ? 13.616 -5.653 -11.303 1.00 96.31 94 GLY A O 1
ATOM 722 N N . SER A 1 95 ? 14.129 -6.985 -9.574 1.00 95.88 95 SER A N 1
ATOM 723 C CA . SER A 1 95 ? 15.044 -7.879 -10.293 1.00 95.88 95 SER A CA 1
ATOM 724 C C . SER A 1 95 ? 14.344 -9.088 -10.923 1.00 95.88 95 SER A C 1
ATOM 726 O O . SER A 1 95 ? 13.163 -9.367 -10.674 1.00 95.88 95 SER A O 1
ATOM 728 N N . GLN A 1 96 ? 15.085 -9.837 -11.741 1.00 94.00 96 GLN A N 1
ATOM 729 C CA . GLN A 1 96 ? 14.686 -11.166 -12.226 1.00 94.00 96 GLN A CA 1
ATOM 730 C C . GLN A 1 96 ? 15.363 -12.317 -11.469 1.00 94.00 96 GLN A C 1
ATOM 732 O O . GLN A 1 96 ? 15.190 -13.473 -11.854 1.00 94.00 96 GLN A O 1
ATOM 737 N N . LEU A 1 97 ? 16.102 -12.025 -10.393 1.00 95.69 97 LEU A N 1
ATOM 738 C CA . LEU A 1 97 ? 16.722 -13.063 -9.575 1.00 95.69 97 LEU A CA 1
ATOM 739 C C . LEU A 1 97 ? 15.661 -13.953 -8.904 1.00 95.69 97 LEU A C 1
ATOM 741 O O . LEU A 1 97 ? 14.517 -13.518 -8.697 1.00 95.69 97 LEU A O 1
ATOM 745 N N . PRO A 1 98 ? 16.020 -15.196 -8.537 1.00 96.12 98 PRO A N 1
ATOM 746 C CA . PRO A 1 98 ? 15.159 -16.032 -7.719 1.00 96.12 98 PRO A CA 1
ATOM 747 C C . PRO A 1 98 ? 14.791 -15.303 -6.424 1.00 96.12 98 PRO A C 1
ATOM 749 O O . PRO A 1 98 ? 15.653 -14.897 -5.651 1.00 96.12 98 PRO A O 1
ATOM 752 N N . ALA A 1 99 ? 13.495 -15.157 -6.147 1.00 93.75 99 ALA A N 1
ATOM 753 C CA . ALA A 1 99 ? 13.050 -14.444 -4.949 1.00 93.75 99 ALA A CA 1
ATOM 754 C C . ALA A 1 99 ? 13.470 -15.139 -3.638 1.00 93.75 99 ALA A C 1
ATOM 756 O O . ALA A 1 99 ? 13.491 -14.507 -2.586 1.00 93.75 99 ALA A O 1
ATOM 757 N N . ALA A 1 100 ? 13.816 -16.430 -3.702 1.00 94.56 100 ALA A N 1
ATOM 758 C CA . ALA A 1 100 ? 14.401 -17.172 -2.588 1.00 94.56 100 ALA A CA 1
ATOM 759 C C . ALA A 1 100 ? 15.743 -16.576 -2.125 1.00 94.56 100 ALA A C 1
ATOM 761 O O . ALA A 1 100 ? 16.025 -16.589 -0.930 1.00 94.56 100 ALA A O 1
ATOM 762 N N . ASP A 1 101 ? 16.510 -15.982 -3.042 1.00 95.31 101 ASP A N 1
ATOM 763 C CA . ASP A 1 101 ? 17.806 -15.359 -2.745 1.00 95.31 101 ASP A CA 1
ATOM 764 C C . ASP A 1 101 ? 17.654 -13.954 -2.139 1.00 95.31 101 ASP A C 1
ATOM 766 O O . ASP A 1 101 ? 18.616 -13.369 -1.650 1.00 95.31 101 ASP A O 1
ATOM 770 N N . LEU A 1 102 ? 16.436 -13.402 -2.165 1.00 94.62 102 LEU A N 1
ATOM 771 C CA . LEU A 1 102 ? 16.094 -12.067 -1.672 1.00 94.62 102 LEU A CA 1
ATOM 772 C C . LEU A 1 102 ? 15.200 -12.127 -0.427 1.00 94.62 102 LEU A C 1
ATOM 774 O O . LEU A 1 102 ? 14.473 -11.177 -0.139 1.00 94.62 102 LEU A O 1
ATOM 778 N N . GLN A 1 103 ? 15.197 -13.249 0.293 1.00 91.06 103 GLN A N 1
ATOM 779 C CA . GLN A 1 103 ? 14.423 -13.381 1.523 1.00 91.06 103 GLN A CA 1
ATOM 780 C C . GLN A 1 103 ? 15.080 -12.644 2.691 1.00 91.06 103 GLN A C 1
ATOM 782 O O . GLN A 1 103 ? 16.300 -12.556 2.808 1.00 91.06 103 GLN A O 1
ATOM 787 N N . GLY A 1 104 ? 14.242 -12.163 3.603 1.00 94.56 104 GLY A N 1
ATOM 788 C CA . GLY A 1 104 ? 14.665 -11.512 4.830 1.00 94.56 104 GLY A CA 1
ATOM 789 C C . GLY A 1 104 ? 13.490 -11.324 5.779 1.00 94.56 104 GLY A C 1
ATOM 790 O O . GLY A 1 104 ? 12.333 -11.584 5.439 1.00 94.56 104 GLY A O 1
ATOM 791 N N . THR A 1 105 ? 13.789 -10.883 6.996 1.00 97.31 105 THR A N 1
ATOM 792 C CA . THR A 1 105 ? 12.767 -10.560 7.996 1.00 97.31 105 THR A CA 1
ATOM 793 C C . THR A 1 105 ? 11.991 -9.313 7.590 1.00 97.31 105 THR A C 1
ATOM 795 O O . THR A 1 105 ? 12.568 -8.414 6.977 1.00 97.31 105 THR A O 1
ATOM 798 N N . GLU A 1 106 ? 10.715 -9.223 7.982 1.00 98.56 106 GLU A N 1
ATOM 799 C CA . GLU A 1 106 ? 9.892 -8.029 7.758 1.00 98.56 106 GLU A CA 1
ATOM 800 C C . GLU A 1 106 ? 10.625 -6.756 8.208 1.00 98.56 106 GLU A C 1
ATOM 802 O O . GLU A 1 106 ? 11.259 -6.716 9.264 1.00 98.56 106 GLU A O 1
ATOM 807 N N . ALA A 1 107 ? 10.567 -5.715 7.377 1.00 98.69 107 ALA A N 1
ATOM 808 C CA . ALA A 1 107 ? 11.233 -4.461 7.680 1.00 98.69 107 ALA A CA 1
ATOM 809 C C . ALA A 1 107 ? 10.601 -3.806 8.916 1.00 98.69 107 ALA A C 1
ATOM 811 O O . ALA A 1 107 ? 9.383 -3.655 8.992 1.00 98.69 107 ALA A O 1
ATOM 812 N N . SER A 1 108 ? 11.425 -3.310 9.843 1.00 98.69 108 SER A N 1
ATOM 813 C CA . SER A 1 108 ? 10.945 -2.686 11.085 1.00 98.69 108 SER A CA 1
ATOM 814 C C . SER A 1 108 ? 9.971 -1.524 10.851 1.00 98.69 108 SER A C 1
ATOM 816 O O . SER A 1 108 ? 9.090 -1.284 11.673 1.00 98.69 108 SER A O 1
ATOM 818 N N . SER A 1 109 ? 10.109 -0.795 9.738 1.00 98.56 109 SER A N 1
ATOM 819 C CA . SER A 1 109 ? 9.161 0.249 9.329 1.00 98.56 109 SER A CA 1
ATOM 820 C C . SER A 1 109 ? 7.782 -0.322 8.993 1.00 98.56 109 SER A C 1
ATOM 822 O O . SER A 1 109 ? 6.779 0.212 9.456 1.00 98.56 109 SER A O 1
ATOM 824 N N . VAL A 1 110 ? 7.726 -1.431 8.251 1.00 98.69 110 VAL A N 1
ATOM 825 C CA . VAL A 1 110 ? 6.4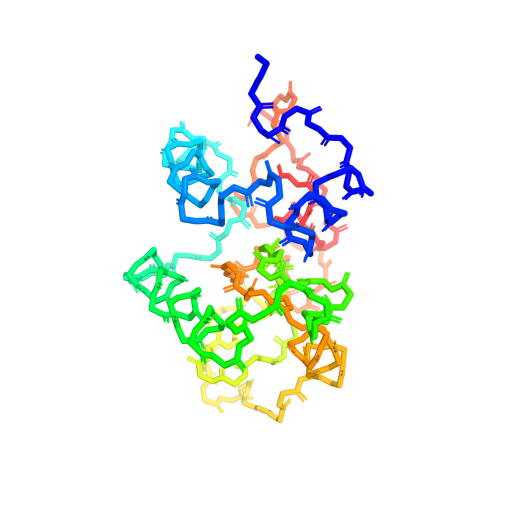84 -2.141 7.911 1.00 98.69 110 VAL A CA 1
ATOM 826 C C . VAL A 1 110 ? 5.825 -2.680 9.176 1.00 98.69 110 VAL A C 1
ATOM 828 O O . VAL A 1 110 ? 4.642 -2.431 9.390 1.00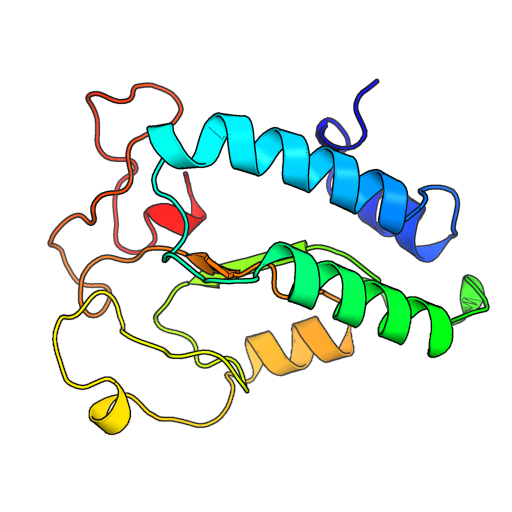 98.69 110 VAL A O 1
ATOM 831 N N . THR A 1 111 ? 6.589 -3.339 10.051 1.00 98.62 111 THR A N 1
ATOM 832 C CA . THR A 1 111 ? 6.069 -3.860 11.322 1.00 98.62 111 THR A CA 1
ATOM 833 C C . THR A 1 111 ? 5.453 -2.749 12.175 1.00 98.62 111 THR A C 1
ATOM 835 O O . THR A 1 111 ? 4.355 -2.915 12.700 1.00 98.62 111 THR A O 1
ATOM 838 N N . ARG A 1 112 ? 6.105 -1.580 12.273 1.00 98.69 112 ARG A N 1
ATOM 839 C CA . ARG A 1 112 ? 5.572 -0.422 13.015 1.00 98.69 112 ARG A CA 1
ATOM 840 C C . ARG A 1 112 ? 4.300 0.153 12.392 1.00 98.69 112 ARG A C 1
ATOM 842 O O . ARG A 1 112 ? 3.400 0.535 13.130 1.00 98.69 112 ARG A O 1
ATOM 849 N N . LEU A 1 113 ? 4.214 0.210 11.062 1.00 98.69 113 LEU A N 1
ATOM 850 C CA . LEU A 1 113 ? 3.017 0.690 10.363 1.00 98.69 113 LEU A CA 1
ATOM 851 C C . LEU A 1 113 ? 1.833 -0.268 10.555 1.00 98.69 113 LEU A C 1
ATOM 853 O O . LEU A 1 113 ? 0.737 0.185 10.877 1.00 98.69 113 LEU A O 1
ATOM 857 N N . LYS A 1 114 ? 2.061 -1.582 10.440 1.00 98.62 114 LYS A N 1
ATOM 858 C CA . LYS A 1 114 ? 1.039 -2.610 10.703 1.00 98.62 114 LYS A CA 1
ATOM 859 C C . LYS A 1 114 ? 0.578 -2.589 12.160 1.00 98.62 114 LYS A C 1
ATOM 861 O O . LYS A 1 114 ? -0.618 -2.618 12.412 1.00 98.62 114 LYS A O 1
ATOM 866 N N . ALA A 1 115 ? 1.500 -2.440 13.116 1.00 98.19 115 ALA A N 1
ATOM 867 C CA . ALA A 1 115 ? 1.163 -2.283 14.536 1.00 98.19 115 ALA A CA 1
ATOM 868 C C . ALA A 1 115 ? 0.363 -0.998 14.829 1.00 98.19 115 ALA A C 1
ATOM 870 O O . ALA A 1 115 ? -0.385 -0.940 15.798 1.00 98.19 115 ALA A O 1
ATOM 871 N N . ALA A 1 116 ? 0.495 0.029 13.985 1.00 98.50 116 ALA A N 1
ATOM 872 C CA . ALA A 1 116 ? -0.340 1.225 14.028 1.00 98.50 116 ALA A CA 1
ATOM 873 C C . ALA A 1 116 ? -1.692 1.052 13.300 1.00 98.50 116 ALA A C 1
ATOM 875 O O . ALA A 1 116 ? -2.455 2.011 13.220 1.00 98.50 116 ALA A O 1
ATOM 876 N N . GLY A 1 117 ? -2.006 -0.144 12.792 1.00 98.31 117 GLY A N 1
ATOM 877 C CA . GLY A 1 117 ? -3.272 -0.489 12.141 1.00 98.31 117 GLY A CA 1
ATOM 878 C C . GLY A 1 117 ? -3.328 -0.253 10.634 1.00 98.31 117 GLY A C 1
ATOM 879 O O . GLY A 1 117 ? -4.412 -0.353 10.064 1.00 98.31 117 GLY A O 1
ATOM 880 N N . ALA A 1 118 ? -2.205 0.063 9.982 1.00 98.62 118 ALA A N 1
ATOM 881 C CA . ALA A 1 118 ? -2.174 0.211 8.529 1.00 98.62 118 ALA A CA 1
ATOM 882 C C . ALA A 1 118 ? -2.288 -1.150 7.820 1.00 98.62 118 ALA A C 1
ATOM 884 O O . ALA A 1 118 ? -1.743 -2.155 8.280 1.00 98.62 118 ALA A O 1
ATOM 885 N N . ILE A 1 119 ? -2.929 -1.156 6.652 1.00 98.69 119 ILE A N 1
ATOM 886 C CA . ILE A 1 119 ? -3.103 -2.332 5.790 1.00 98.69 119 ILE A CA 1
ATOM 887 C C . ILE A 1 119 ? -2.137 -2.220 4.611 1.00 98.69 119 ILE A C 1
ATOM 889 O O . ILE A 1 119 ? -2.104 -1.203 3.917 1.00 98.69 119 ILE A O 1
ATOM 893 N N . VAL A 1 120 ? -1.341 -3.257 4.339 1.00 98.75 120 VAL A N 1
ATOM 894 C CA . VAL A 1 120 ? -0.431 -3.234 3.183 1.00 98.75 120 VAL A CA 1
ATOM 895 C C . VAL A 1 120 ? -1.230 -3.521 1.914 1.00 98.75 120 VAL A C 1
ATOM 897 O O . VAL A 1 120 ? -1.613 -4.660 1.649 1.00 98.75 120 VAL A O 1
ATOM 900 N N . LEU A 1 121 ? -1.453 -2.491 1.096 1.00 98.75 121 LEU A N 1
ATOM 901 C CA . LEU A 1 121 ? -2.184 -2.612 -0.166 1.00 98.75 121 LEU A CA 1
ATOM 902 C C . LEU A 1 121 ? -1.425 -3.490 -1.162 1.00 98.75 121 LEU A C 1
ATOM 904 O O . LEU A 1 121 ? -2.018 -4.323 -1.838 1.00 98.75 121 LEU A O 1
ATOM 908 N N . GLY A 1 122 ? -0.110 -3.317 -1.252 1.00 98.62 122 GLY A N 1
ATOM 909 C CA . GLY A 1 122 ? 0.708 -4.069 -2.189 1.00 98.62 122 GLY A CA 1
ATOM 910 C C . GLY A 1 122 ? 2.160 -3.615 -2.218 1.00 98.62 122 GLY A C 1
ATOM 911 O O . GLY A 1 122 ? 2.543 -2.616 -1.597 1.00 98.62 122 GLY A O 1
ATOM 912 N N . LYS A 1 123 ? 2.972 -4.345 -2.984 1.00 98.75 123 LYS A N 1
ATOM 913 C CA . LYS A 1 123 ? 4.347 -3.952 -3.298 1.00 98.75 123 LYS A CA 1
ATOM 914 C C . LYS A 1 123 ? 4.344 -2.921 -4.426 1.00 98.75 123 LYS A C 1
ATOM 916 O O . LYS A 1 123 ? 3.711 -3.166 -5.449 1.00 98.75 123 LYS A O 1
ATOM 921 N N . THR A 1 124 ? 5.048 -1.802 -4.275 1.00 98.75 124 THR A N 1
ATOM 922 C CA . THR A 1 124 ? 5.194 -0.811 -5.356 1.00 98.75 124 THR A CA 1
ATOM 923 C C . THR A 1 124 ? 6.466 -1.046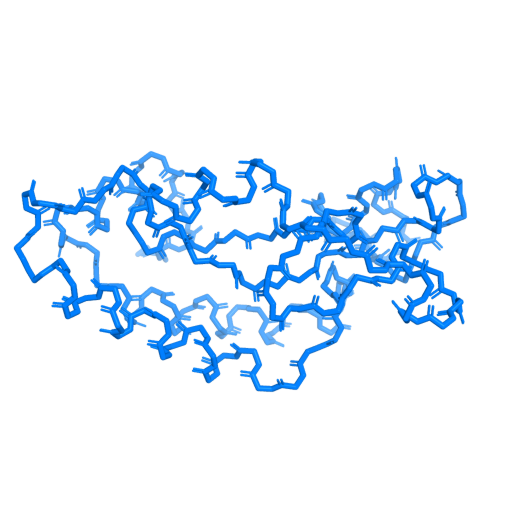 -6.162 1.00 98.75 124 THR A C 1
ATOM 925 O O . THR A 1 124 ? 7.497 -1.474 -5.629 1.00 98.75 124 THR A O 1
ATOM 928 N N . VAL A 1 125 ? 6.383 -0.767 -7.462 1.00 98.44 125 VAL A N 1
ATOM 929 C CA . VAL A 1 125 ? 7.474 -0.943 -8.421 1.00 98.44 125 VAL A CA 1
ATOM 930 C C . VAL A 1 125 ? 8.670 -0.071 -8.042 1.00 98.44 125 VAL A C 1
ATOM 932 O O . VAL A 1 125 ? 8.545 1.085 -7.627 1.00 98.44 125 VAL A O 1
ATOM 935 N N . THR A 1 126 ? 9.854 -0.645 -8.218 1.00 98.19 126 THR A N 1
ATOM 936 C CA . THR A 1 126 ? 11.146 0.009 -8.040 1.00 98.19 126 THR A CA 1
ATOM 937 C C . THR A 1 126 ? 12.044 -0.293 -9.236 1.00 98.19 126 THR A C 1
ATOM 939 O O . THR A 1 126 ? 11.829 -1.283 -9.935 1.00 98.19 126 THR A O 1
ATOM 942 N N . THR A 1 127 ? 13.058 0.537 -9.471 1.00 96.75 127 THR A N 1
ATOM 943 C CA . THR A 1 127 ? 14.185 0.148 -10.329 1.00 96.75 127 THR A CA 1
ATOM 944 C C . THR A 1 127 ? 14.928 -1.029 -9.698 1.00 96.75 127 THR A C 1
ATOM 946 O O . THR A 1 127 ? 14.976 -1.139 -8.470 1.00 96.75 127 THR A O 1
ATOM 949 N N . GLU A 1 128 ? 15.546 -1.879 -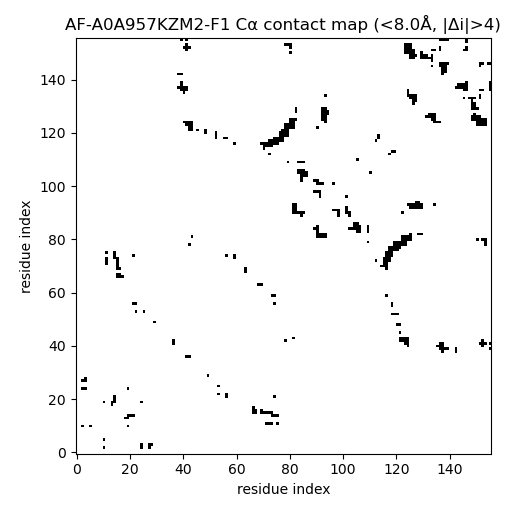10.516 1.00 97.12 128 GLU A N 1
ATOM 950 C CA . GLU A 1 128 ? 16.296 -3.038 -10.021 1.00 97.12 128 GLU A CA 1
ATOM 951 C C . GLU A 1 128 ? 17.334 -2.625 -8.958 1.00 97.12 128 GLU A C 1
ATOM 953 O O . GLU A 1 128 ? 18.107 -1.683 -9.158 1.00 97.12 128 GLU A O 1
ATOM 958 N N . PHE A 1 129 ? 17.270 -3.269 -7.787 1.00 96.75 129 PHE A N 1
ATOM 959 C CA . PHE A 1 129 ? 18.059 -2.990 -6.578 1.00 96.75 129 PHE A CA 1
ATOM 960 C C . PHE A 1 129 ? 18.139 -1.512 -6.182 1.00 96.75 129 PHE A C 1
ATOM 962 O O . PHE A 1 129 ? 19.134 -1.050 -5.629 1.00 96.75 129 PHE A O 1
ATOM 969 N N . ALA A 1 130 ? 17.074 -0.759 -6.457 1.00 97.00 130 ALA A N 1
ATOM 970 C CA . ALA A 1 130 ? 17.007 0.675 -6.226 1.00 97.00 130 ALA A CA 1
ATOM 971 C C . ALA A 1 130 ? 18.098 1.500 -6.945 1.00 97.00 130 ALA A C 1
ATOM 973 O O . ALA A 1 130 ? 18.428 2.595 -6.485 1.00 97.00 130 ALA A O 1
ATOM 974 N N . TYR A 1 131 ? 18.616 0.993 -8.070 1.00 93.88 131 TYR A N 1
ATOM 975 C CA . TYR A 1 131 ? 19.698 1.615 -8.830 1.00 93.88 131 TYR A CA 1
ATOM 976 C C . TYR A 1 131 ? 19.179 2.603 -9.895 1.00 93.88 131 TYR A C 1
ATOM 978 O O . TYR A 1 131 ? 18.567 3.606 -9.531 1.00 93.88 131 TYR A O 1
ATOM 986 N N . PHE A 1 132 ? 19.399 2.357 -11.196 1.00 86.44 132 PHE A N 1
ATOM 987 C CA . PHE A 1 132 ? 19.142 3.370 -12.237 1.00 86.44 132 PHE A CA 1
ATOM 988 C C . PHE A 1 132 ? 18.170 2.975 -13.357 1.00 86.44 132 PHE A C 1
ATOM 990 O O . PHE A 1 132 ? 17.553 3.863 -13.943 1.00 86.44 132 PHE A O 1
ATOM 997 N N . ALA A 1 133 ? 18.008 1.689 -13.681 1.00 89.88 133 ALA A N 1
ATOM 998 C CA . ALA A 1 133 ? 17.180 1.282 -14.819 1.00 89.88 133 ALA A CA 1
ATOM 999 C C . ALA A 1 133 ? 15.678 1.465 -14.513 1.00 89.88 133 ALA A C 1
ATOM 1001 O O . ALA A 1 133 ? 15.196 0.856 -13.554 1.00 89.88 133 ALA A O 1
ATOM 1002 N N . PRO A 1 134 ? 14.928 2.278 -15.286 1.00 88.38 134 PRO A N 1
ATOM 1003 C CA . PRO A 1 134 ? 13.521 2.548 -15.008 1.00 88.38 134 PRO A CA 1
ATOM 1004 C C . PRO A 1 134 ? 12.674 1.273 -15.099 1.00 88.38 134 PRO A C 1
ATOM 1006 O O . PRO A 1 134 ? 12.863 0.447 -15.991 1.00 88.38 134 PRO A O 1
ATOM 1009 N N . GLY A 1 135 ? 11.725 1.137 -14.171 1.00 90.69 135 GLY A N 1
ATOM 1010 C CA . GLY A 1 135 ? 10.708 0.090 -14.218 1.00 90.69 135 GLY A CA 1
ATOM 1011 C C . GLY A 1 135 ? 9.593 0.397 -15.230 1.00 90.69 135 GLY A C 1
ATOM 1012 O O . GLY A 1 135 ? 9.612 1.440 -15.884 1.00 90.69 135 GLY A O 1
ATOM 1013 N N . PRO A 1 136 ? 8.580 -0.480 -15.339 1.00 95.38 136 PRO A N 1
ATOM 1014 C CA . PRO A 1 136 ? 7.461 -0.302 -16.269 1.00 95.38 136 PRO A CA 1
ATOM 1015 C C . PRO A 1 136 ? 6.514 0.857 -15.909 1.00 95.38 136 PRO A C 1
ATOM 1017 O O . PRO A 1 136 ? 5.669 1.213 -16.729 1.00 95.38 136 PRO A O 1
ATOM 1020 N N . THR A 1 137 ? 6.629 1.427 -14.703 1.00 98.19 137 THR A N 1
ATOM 1021 C CA . THR A 1 137 ? 5.752 2.500 -14.216 1.00 98.19 137 THR A CA 1
ATOM 1022 C C . THR A 1 137 ? 5.805 3.733 -15.115 1.00 98.19 137 THR A C 1
ATOM 1024 O O . THR A 1 137 ? 6.881 4.211 -15.477 1.00 98.19 137 THR A O 1
ATOM 1027 N N . ARG A 1 138 ? 4.634 4.284 -15.427 1.00 98.19 138 ARG A N 1
ATOM 1028 C CA . ARG A 1 138 ? 4.449 5.496 -16.231 1.00 98.19 138 ARG A CA 1
ATOM 1029 C C . ARG A 1 138 ? 4.060 6.674 -15.348 1.00 98.19 138 ARG A C 1
ATOM 1031 O O . ARG A 1 138 ? 3.415 6.498 -14.322 1.00 98.19 138 ARG A O 1
ATOM 1038 N N . ASN A 1 139 ? 4.436 7.884 -15.753 1.00 98.06 139 ASN A N 1
ATOM 1039 C CA . ASN A 1 139 ? 4.073 9.098 -15.027 1.00 98.06 139 ASN A CA 1
ATOM 1040 C C . ASN A 1 139 ? 2.561 9.391 -15.173 1.00 98.06 139 ASN A C 1
ATOM 1042 O O . ASN A 1 139 ? 2.106 9.595 -16.302 1.00 98.06 139 ASN A O 1
ATOM 1046 N N . PRO A 1 140 ? 1.782 9.473 -14.076 1.00 97.19 140 PRO A N 1
ATOM 1047 C CA . PRO A 1 140 ? 0.345 9.751 -14.148 1.00 97.19 140 PRO A CA 1
ATOM 1048 C C . PRO A 1 140 ? -0.005 11.115 -14.759 1.00 97.19 140 PRO A C 1
ATOM 1050 O O . PRO A 1 140 ? -1.090 11.271 -15.316 1.00 97.19 140 PRO A O 1
ATOM 1053 N N . HIS A 1 141 ? 0.899 12.100 -14.690 1.00 97.06 141 HIS A N 1
ATOM 1054 C CA . HIS A 1 141 ? 0.707 13.412 -15.316 1.00 97.06 141 HIS A CA 1
ATOM 1055 C C . HIS A 1 141 ? 0.980 13.399 -16.824 1.00 97.06 141 HIS A C 1
ATOM 1057 O O . HIS A 1 141 ? 0.426 14.222 -17.551 1.00 97.06 141 HIS A O 1
ATOM 1063 N N . ASN A 1 142 ? 1.832 12.489 -17.304 1.00 97.12 142 ASN A N 1
ATOM 1064 C CA . ASN A 1 142 ? 2.095 12.292 -18.727 1.00 97.12 142 ASN A CA 1
ATOM 1065 C C . ASN A 1 142 ? 2.629 10.867 -18.986 1.00 97.12 142 ASN A C 1
ATOM 1067 O O . ASN A 1 142 ? 3.825 10.632 -18.797 1.00 97.12 142 ASN A O 1
ATOM 1071 N N . PRO A 1 143 ? 1.796 9.930 -19.483 1.00 96.19 143 PRO A N 1
ATOM 1072 C CA . PRO A 1 143 ? 2.188 8.529 -19.666 1.00 96.19 143 PRO A CA 1
ATOM 1073 C C . PRO A 1 143 ? 3.348 8.286 -20.643 1.00 96.19 143 PRO A C 1
ATOM 1075 O O . PRO A 1 143 ? 3.885 7.180 -20.673 1.00 96.19 143 PRO A O 1
ATOM 1078 N N . ALA A 1 144 ? 3.739 9.289 -21.440 1.00 95.75 144 ALA A N 1
ATOM 1079 C CA . ALA A 1 144 ? 4.915 9.229 -22.309 1.00 95.75 144 ALA A CA 1
ATOM 1080 C C . ALA A 1 144 ? 6.241 9.496 -21.565 1.00 95.75 144 ALA A C 1
ATOM 1082 O O . ALA A 1 144 ? 7.309 9.389 -22.164 1.00 95.75 144 ALA A O 1
ATOM 1083 N N . HIS A 1 145 ? 6.194 9.850 -20.276 1.00 95.75 145 HIS A N 1
ATOM 1084 C CA . HIS A 1 145 ? 7.360 10.152 -19.449 1.00 95.75 145 HIS A CA 1
ATOM 1085 C C . HIS A 1 145 ? 7.519 9.155 -18.295 1.00 95.75 145 HIS A C 1
ATOM 1087 O O . HIS A 1 145 ? 6.557 8.563 -17.800 1.00 95.75 145 HIS A O 1
ATOM 1093 N N . THR A 1 146 ? 8.760 9.013 -17.827 1.00 94.06 146 THR A N 1
ATOM 1094 C CA . THR A 1 146 ? 9.067 8.286 -16.589 1.00 94.06 146 THR A CA 1
ATOM 1095 C C . THR A 1 146 ? 8.566 9.061 -15.359 1.00 94.06 146 THR A C 1
ATOM 1097 O O . THR A 1 146 ? 8.652 10.295 -15.340 1.00 94.06 146 THR A O 1
ATOM 1100 N N . PRO A 1 147 ? 8.063 8.381 -14.311 1.00 95.75 147 PRO A N 1
ATOM 1101 C CA . PRO A 1 147 ? 7.833 8.986 -12.995 1.00 95.75 147 PRO A CA 1
ATOM 1102 C C . PRO A 1 147 ? 9.142 9.181 -12.199 1.00 95.75 147 PRO A C 1
ATOM 1104 O O . PRO A 1 147 ? 9.111 9.638 -11.060 1.00 95.75 147 PRO A O 1
ATOM 1107 N N . GLY A 1 148 ? 10.298 8.823 -12.772 1.00 95.06 148 GLY A N 1
ATOM 1108 C CA . GLY A 1 148 ? 11.603 8.852 -12.117 1.00 95.06 148 GLY A CA 1
ATOM 1109 C C . GLY A 1 148 ? 11.975 7.512 -11.479 1.00 95.06 148 GLY A C 1
ATOM 1110 O O . GLY A 1 148 ? 11.398 6.469 -11.778 1.00 95.06 148 GLY A O 1
ATOM 1111 N N . GLY A 1 149 ? 12.978 7.535 -10.603 1.00 94.94 149 G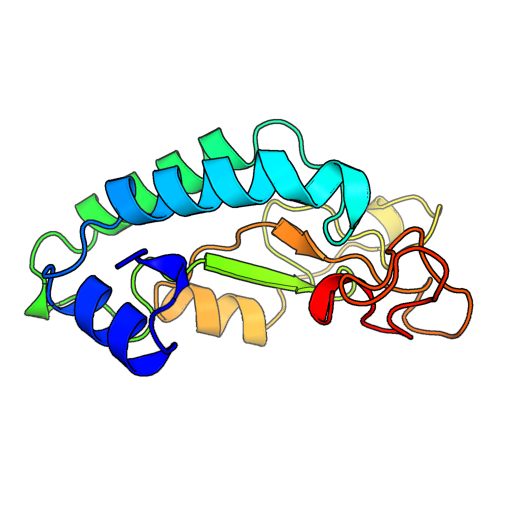LY A N 1
ATOM 1112 C CA . GLY A 1 149 ? 13.495 6.361 -9.905 1.00 94.94 149 GLY A CA 1
ATOM 1113 C C . GLY A 1 149 ? 14.298 6.756 -8.659 1.00 94.94 149 GLY A C 1
ATOM 1114 O O . GLY A 1 149 ? 14.618 7.921 -8.463 1.00 94.94 149 GLY A O 1
ATOM 1115 N N . SER A 1 150 ? 14.613 5.828 -7.759 1.00 96.25 150 SER A N 1
ATOM 1116 C CA . SER A 1 150 ? 14.320 4.396 -7.865 1.00 96.25 150 SER A CA 1
ATOM 1117 C C . SER A 1 150 ? 12.940 3.969 -7.357 1.00 96.25 150 SER A C 1
ATOM 1119 O O . SER A 1 150 ? 12.563 2.807 -7.495 1.00 96.25 150 SER A O 1
ATOM 1121 N N . SER A 1 151 ? 12.188 4.879 -6.741 1.00 97.44 151 SER A N 1
ATOM 1122 C CA . SER A 1 151 ? 10.881 4.623 -6.114 1.00 97.44 151 SER A CA 1
ATOM 1123 C C . SER A 1 151 ? 9.707 4.948 -7.049 1.00 97.44 151 SER A C 1
ATOM 1125 O O . SER A 1 151 ? 8.752 5.591 -6.626 1.00 97.44 151 SER A O 1
ATOM 1127 N N . SER A 1 152 ? 9.795 4.544 -8.320 1.00 97.25 152 SER A N 1
ATOM 1128 C CA . SER A 1 152 ? 8.865 4.951 -9.386 1.00 97.25 152 SER A CA 1
ATOM 1129 C C . SER A 1 152 ? 7.399 4.686 -9.043 1.00 97.25 152 SER A C 1
ATOM 1131 O O . SER A 1 152 ? 6.581 5.595 -9.121 1.00 97.25 152 SER A O 1
ATOM 1133 N N . GLY A 1 153 ? 7.077 3.469 -8.603 1.00 98.25 153 GLY A N 1
ATOM 1134 C CA . GLY A 1 153 ? 5.710 3.073 -8.272 1.00 98.25 153 GLY A CA 1
ATOM 1135 C C . GLY A 1 153 ? 5.203 3.601 -6.934 1.00 98.25 153 GLY A C 1
ATOM 1136 O O . GLY A 1 153 ? 4.022 3.503 -6.653 1.00 98.25 153 GLY A O 1
ATOM 1137 N N . SER A 1 154 ? 6.079 4.121 -6.071 1.00 98.38 154 SER A N 1
ATOM 1138 C CA . SER A 1 154 ? 5.635 4.805 -4.848 1.00 98.38 154 SER A CA 1
ATOM 1139 C C . SER A 1 154 ? 5.219 6.250 -5.111 1.00 98.38 154 SER A C 1
ATOM 1141 O O . SER A 1 154 ? 4.492 6.812 -4.301 1.00 98.38 154 SER A O 1
ATOM 1143 N N . ALA A 1 155 ? 5.756 6.865 -6.169 1.00 97.50 155 ALA A N 1
ATOM 1144 C CA . ALA A 1 155 ? 5.480 8.252 -6.526 1.00 97.50 155 ALA A CA 1
ATOM 1145 C C . ALA A 1 155 ? 4.342 8.386 -7.547 1.00 97.50 155 ALA A C 1
ATOM 1147 O O . ALA A 1 155 ? 3.609 9.371 -7.494 1.00 97.50 155 ALA A O 1
ATOM 1148 N N . ALA A 1 156 ? 4.249 7.438 -8.483 1.00 96.62 156 ALA A N 1
ATOM 1149 C CA . ALA A 1 156 ? 3.174 7.344 -9.467 1.00 96.62 156 ALA A CA 1
ATOM 1150 C C . ALA A 1 156 ? 1.865 6.871 -8.824 1.00 96.62 156 ALA A C 1
ATOM 1152 O O . ALA A 1 156 ? 0.808 7.406 -9.221 1.00 96.62 156 ALA A O 1
#

pLDDT: mean 96.35, std 4.11, range [60.69, 98.81]

Radius of gyration: 16.11 Å; Cα contacts (8 Å, |Δi|>4): 266; chains: 1; bounding box: 37×32×43 Å

Foldseek 3Di:
DQLVPDDPQVNLVCLLQVVDDLVVNLVSVVVVCVVPCVLFVFFDDDPCLSVQLVVLLVVLCVVPVDSPPQARRASAEDEAELLFDDPPDQRDQLHPDDSVVSDDDGDPVNVVCVVSRYGHSHHTQFHRNFDADADPGADPVDRVDFCGHRSRSNRD

Nearest PDB structures (foldseek):
  1obi-assembly1_B  TM=8.578E-01  e=2.735E-07  Bradyrhizobium japonicum
  1o9n-assembly1_B  TM=8.345E-01  e=1.866E-07  Bradyrhizobium japonicum
  1obk-assembly1_B  TM=8.605E-01  e=3.310E-07  Bradyrhizobium japonicum
  1o9p-assembly1_B  TM=8.622E-01  e=4.271E-07  Bradyrhizobium japonicum
  8es6-assembly2_B  TM=8.545E-01  e=5.510E-07  Escherichia coli

Secondary structure (DSSP, 8-state):
--GGGS-HHHHHHHHHTTSS-HHHHHHHHHHHHHHHHHHH--B---TTHHHHHHHHHHHHHHH--SGGG--TTTT-EEEEETTS-BTTB---TT--S-GGGG--PPPHHHHHHHHTT-EEEEEEP--GGGSSS--S--BTTBTTS---SSSHHHH-

Sequence (156 aa):
MSLLERSLPELVKGLCNGSVDLLGYLAELEAHFVAREPAVLAFVPEPGRWERVRAEAAALLAEYPEPEMRPVLFGLPIGVKDIFHVAGMTTRAGSQLPAADLQGTEASSVTRLKAAGAIVLGKTVTTEFAYFAPGPTRNPHNPAHTPGGSSSGSAA

Mean predicted aligned error: 2.86 Å